Protein AF-A0A967WGB7-F1 (afdb_monomer)

Structure (mmCIF, N/CA/C/O backbone):
data_AF-A0A967WGB7-F1
#
_entry.id   AF-A0A967WGB7-F1
#
loop_
_atom_site.group_PDB
_atom_site.id
_atom_site.type_symbol
_atom_site.label_atom_id
_atom_site.label_alt_id
_atom_site.label_comp_id
_atom_site.label_asym_id
_atom_site.label_entity_id
_atom_site.label_seq_id
_atom_site.pdbx_PDB_ins_code
_atom_site.Cartn_x
_atom_site.Cartn_y
_atom_site.Cartn_z
_atom_site.occupancy
_atom_site.B_iso_or_equiv
_atom_site.auth_seq_id
_atom_site.auth_comp_id
_atom_site.auth_asym_i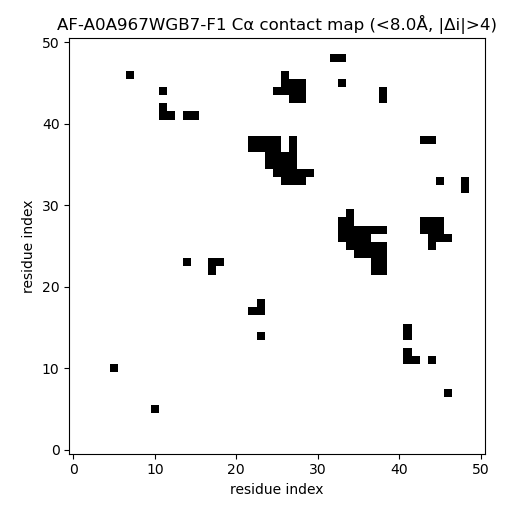d
_atom_site.auth_atom_id
_atom_site.pdbx_PDB_model_num
ATOM 1 N N . MET A 1 1 ? 22.310 -9.300 10.939 1.00 61.19 1 MET A N 1
ATOM 2 C CA . MET A 1 1 ? 20.908 -9.290 10.471 1.00 61.19 1 MET A CA 1
ATOM 3 C C . MET A 1 1 ? 20.671 -7.922 9.854 1.00 61.19 1 MET A C 1
ATOM 5 O O . MET A 1 1 ? 20.818 -6.943 10.573 1.00 61.19 1 MET A O 1
ATOM 9 N N . SER A 1 2 ? 20.457 -7.825 8.542 1.00 80.38 2 SER A N 1
ATOM 10 C CA . SER A 1 2 ? 20.194 -6.542 7.875 1.00 80.38 2 SER A CA 1
ATOM 11 C C . SER A 1 2 ? 18.696 -6.372 7.668 1.00 80.38 2 SER A C 1
ATOM 13 O O . SER A 1 2 ? 18.043 -7.272 7.142 1.00 80.38 2 SER A O 1
ATOM 15 N N . LEU A 1 3 ? 18.161 -5.226 8.084 1.00 84.88 3 LEU A N 1
ATOM 16 C CA . LEU A 1 3 ? 16.807 -4.820 7.735 1.00 84.88 3 LEU A CA 1
ATOM 17 C C . LEU A 1 3 ? 16.808 -4.400 6.262 1.00 84.88 3 LEU A C 1
ATOM 19 O O . LEU A 1 3 ? 17.659 -3.610 5.852 1.00 84.88 3 LEU A O 1
ATOM 23 N N . TRP A 1 4 ? 15.872 -4.923 5.479 1.00 86.56 4 TRP A N 1
ATOM 24 C CA . TRP A 1 4 ? 15.633 -4.452 4.121 1.00 86.56 4 TRP A CA 1
ATOM 25 C C . TRP A 1 4 ? 14.326 -3.665 4.099 1.00 86.56 4 TRP A C 1
ATOM 27 O O . TRP A 1 4 ? 13.291 -4.169 4.534 1.00 86.56 4 TRP A O 1
ATOM 37 N N . VAL A 1 5 ? 14.397 -2.419 3.634 1.00 88.44 5 VAL A N 1
ATOM 38 C CA . VAL A 1 5 ? 13.257 -1.505 3.536 1.00 88.44 5 VAL A CA 1
ATOM 39 C C . VAL A 1 5 ? 12.991 -1.256 2.058 1.00 88.44 5 VAL A C 1
ATOM 41 O O . VAL A 1 5 ? 13.893 -0.852 1.326 1.00 88.44 5 VAL A O 1
ATOM 44 N N . MET A 1 6 ? 11.761 -1.518 1.625 1.00 88.12 6 MET A N 1
ATOM 45 C CA . MET A 1 6 ? 11.319 -1.235 0.264 1.00 88.12 6 MET A CA 1
ATOM 46 C C . MET A 1 6 ? 11.090 0.271 0.090 1.00 88.12 6 MET A C 1
ATOM 48 O O . MET A 1 6 ? 10.539 0.926 0.975 1.00 88.12 6 MET A O 1
ATOM 52 N N . ASP A 1 7 ? 11.485 0.809 -1.063 1.00 89.44 7 ASP A N 1
ATOM 53 C CA . ASP A 1 7 ? 11.138 2.177 -1.445 1.00 89.44 7 ASP A CA 1
ATOM 54 C C . ASP A 1 7 ? 9.611 2.353 -1.516 1.00 89.44 7 ASP A C 1
ATOM 56 O O . ASP A 1 7 ? 8.912 1.511 -2.085 1.00 89.44 7 ASP A O 1
ATOM 60 N N . LYS A 1 8 ? 9.079 3.454 -0.966 1.00 85.38 8 LYS A N 1
ATOM 61 C CA . LYS A 1 8 ? 7.624 3.686 -0.925 1.00 85.38 8 LYS A CA 1
ATOM 62 C C . LYS A 1 8 ? 7.000 3.755 -2.323 1.00 85.38 8 LYS A C 1
ATOM 64 O O . LYS A 1 8 ? 5.880 3.283 -2.500 1.00 85.38 8 LYS A O 1
ATOM 69 N N . GLY A 1 9 ? 7.712 4.291 -3.316 1.00 86.38 9 GLY A N 1
ATOM 70 C CA . GLY A 1 9 ? 7.250 4.350 -4.705 1.00 86.38 9 GLY A CA 1
ATOM 71 C C . GLY A 1 9 ? 7.159 2.974 -5.370 1.00 86.38 9 GLY A C 1
ATOM 72 O O . GLY A 1 9 ? 6.3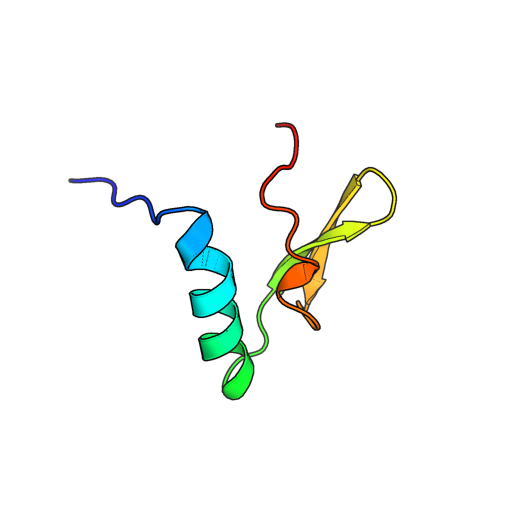70 2.790 -6.295 1.00 86.38 9 GLY A O 1
ATOM 73 N N . ALA A 1 10 ? 7.902 1.984 -4.869 1.00 90.69 10 ALA A N 1
ATOM 74 C CA . ALA A 1 10 ? 7.852 0.609 -5.359 1.00 90.69 10 ALA A CA 1
ATOM 75 C C . ALA A 1 10 ? 6.686 -0.215 -4.775 1.00 90.69 10 ALA A C 1
ATOM 77 O O . ALA A 1 10 ? 6.355 -1.268 -5.325 1.00 90.69 10 ALA A O 1
ATOM 78 N N . VAL A 1 11 ? 6.031 0.255 -3.706 1.0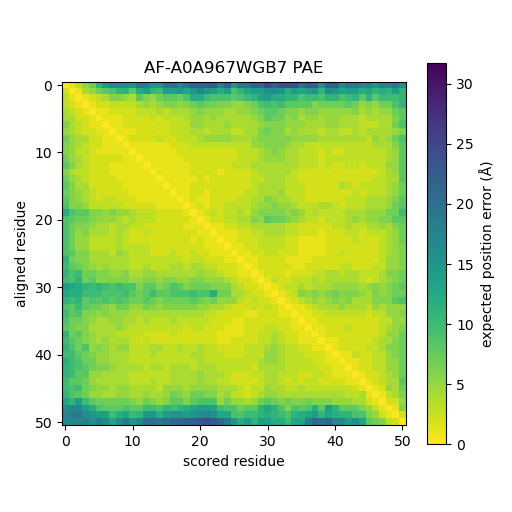0 89.44 11 VAL A N 1
ATOM 79 C CA . VAL A 1 11 ? 4.972 -0.502 -3.013 1.00 89.44 11 VAL A CA 1
ATOM 80 C C . VAL A 1 11 ? 3.720 -0.658 -3.876 1.00 89.44 11 VAL A C 1
ATOM 82 O O . VAL A 1 11 ? 3.178 -1.756 -3.953 1.00 89.44 11 VAL A O 1
ATOM 85 N N . ALA A 1 12 ? 3.267 0.399 -4.557 1.00 87.94 12 ALA A N 1
ATOM 86 C CA . ALA A 1 12 ? 2.065 0.311 -5.389 1.00 87.94 12 ALA A CA 1
ATOM 87 C C . ALA A 1 12 ? 2.234 -0.685 -6.559 1.00 87.94 12 ALA A C 1
ATOM 89 O O . ALA A 1 12 ? 1.410 -1.592 -6.663 1.00 87.94 12 ALA A O 1
ATOM 90 N N . PRO A 1 13 ? 3.310 -0.631 -7.376 1.00 90.75 13 PRO A N 1
ATOM 91 C CA . PRO A 1 13 ? 3.575 -1.658 -8.389 1.00 90.75 13 PRO A CA 1
ATOM 92 C C . PRO A 1 13 ? 3.681 -3.075 -7.813 1.00 90.75 13 PRO A C 1
ATOM 94 O O . PRO A 1 13 ? 3.191 -4.027 -8.418 1.00 90.75 13 PRO A O 1
ATOM 97 N N . PHE A 1 14 ? 4.300 -3.223 -6.639 1.00 91.75 14 PHE A N 1
ATOM 98 C CA . PHE A 1 14 ? 4.419 -4.512 -5.962 1.00 91.75 14 PHE A CA 1
ATOM 99 C C . PHE A 1 14 ? 3.047 -5.087 -5.579 1.00 91.75 14 PHE A C 1
ATOM 101 O O . PHE A 1 14 ? 2.758 -6.241 -5.894 1.00 91.75 14 PHE A O 1
ATOM 108 N N . VAL A 1 15 ? 2.177 -4.273 -4.973 1.00 91.19 15 VAL A N 1
ATOM 109 C CA . VAL A 1 15 ? 0.811 -4.674 -4.612 1.00 91.19 15 VAL A CA 1
ATOM 110 C C . VAL A 1 15 ? -0.017 -5.007 -5.850 1.00 91.19 15 VAL A C 1
ATOM 112 O O . VAL A 1 15 ? -0.661 -6.054 -5.868 1.00 91.19 15 VAL A O 1
ATOM 115 N N . THR A 1 16 ? 0.054 -4.194 -6.910 1.00 92.19 16 THR A N 1
ATOM 116 C CA . THR A 1 16 ? -0.633 -4.470 -8.183 1.00 92.19 16 THR A CA 1
ATOM 117 C C . THR A 1 16 ? -0.288 -5.855 -8.726 1.00 92.19 16 THR A C 1
ATOM 119 O O . THR A 1 16 ? -1.180 -6.596 -9.130 1.00 92.19 16 THR A O 1
ATOM 122 N N . ASN A 1 17 ? 0.994 -6.234 -8.697 1.00 93.75 17 ASN A N 1
ATOM 123 C CA . ASN A 1 17 ? 1.434 -7.544 -9.177 1.00 93.75 17 ASN A CA 1
ATOM 124 C C . ASN A 1 17 ? 0.899 -8.696 -8.312 1.00 93.75 17 ASN A C 1
ATOM 126 O O . ASN A 1 17 ? 0.596 -9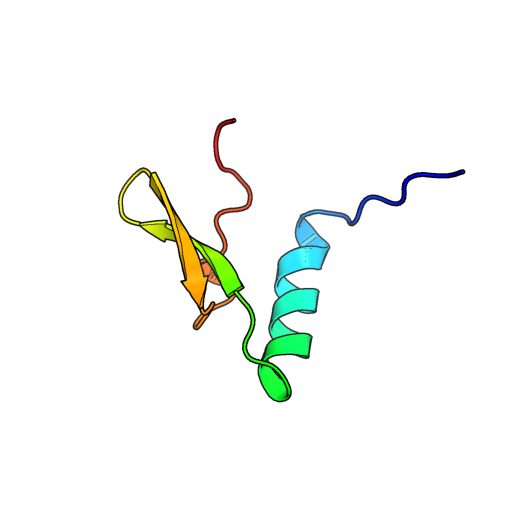.760 -8.840 1.00 93.75 17 ASN A O 1
ATOM 130 N N . MET A 1 18 ? 0.756 -8.497 -6.998 1.00 93.00 18 MET A N 1
ATOM 131 C CA . MET A 1 18 ? 0.201 -9.517 -6.101 1.00 93.00 18 MET A CA 1
ATOM 132 C C . MET A 1 18 ? -1.306 -9.715 -6.282 1.00 93.00 18 MET A C 1
ATOM 134 O O . MET A 1 18 ? -1.791 -10.834 -6.136 1.00 93.00 18 MET A O 1
ATOM 138 N N . MET A 1 19 ? -2.047 -8.650 -6.592 1.00 90.88 19 MET A N 1
ATOM 139 C C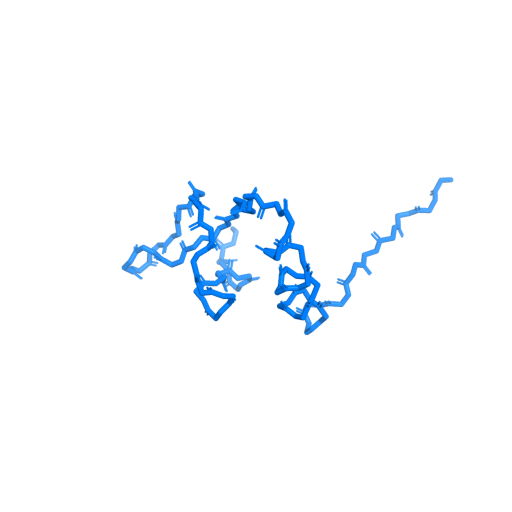A . MET A 1 19 ? -3.511 -8.689 -6.697 1.00 90.88 19 MET A CA 1
ATOM 140 C C . MET A 1 19 ? -4.037 -9.609 -7.808 1.00 90.88 19 MET A C 1
ATOM 142 O O . MET A 1 19 ? -5.201 -9.997 -7.757 1.00 90.88 19 MET A O 1
ATOM 146 N N . GLY A 1 20 ? -3.206 -9.975 -8.793 1.00 89.44 20 GLY A N 1
ATOM 147 C CA . GLY A 1 20 ? -3.582 -10.941 -9.831 1.00 89.44 20 GLY A CA 1
ATOM 148 C C . GLY A 1 20 ? -3.818 -12.357 -9.295 1.00 89.44 20 GLY A C 1
ATOM 149 O O . GLY A 1 20 ? -4.707 -13.051 -9.781 1.00 89.44 20 GLY A O 1
ATOM 150 N N . ASP A 1 21 ? -3.070 -12.750 -8.262 1.00 94.69 21 ASP A N 1
ATOM 151 C CA . ASP A 1 21 ? -3.077 -14.115 -7.719 1.00 94.69 21 ASP A CA 1
ATOM 152 C C . ASP A 1 21 ? -3.572 -14.180 -6.265 1.00 94.69 21 ASP A C 1
ATOM 154 O O . ASP A 1 21 ? -3.984 -15.238 -5.785 1.00 94.69 21 ASP A O 1
ATOM 158 N N . TYR A 1 22 ? -3.536 -13.057 -5.542 1.00 93.38 22 TYR A N 1
ATOM 159 C CA . TYR A 1 22 ? -3.797 -13.008 -4.108 1.00 93.38 22 TYR A CA 1
ATOM 160 C C . TYR A 1 22 ? -4.808 -11.934 -3.733 1.00 93.38 22 TYR A C 1
ATOM 162 O O . TYR A 1 22 ? -4.825 -10.824 -4.263 1.00 93.38 22 TYR A O 1
ATOM 170 N N . ARG A 1 23 ? -5.581 -12.229 -2.686 1.00 91.56 23 ARG A N 1
ATOM 171 C CA . ARG A 1 23 ? -6.288 -11.198 -1.932 1.00 91.56 23 ARG A CA 1
ATOM 172 C C . ARG A 1 23 ? -5.272 -10.422 -1.098 1.00 91.56 23 ARG A C 1
ATOM 174 O O . ARG A 1 23 ? -4.755 -10.949 -0.113 1.00 91.56 23 ARG A O 1
ATOM 181 N N . VAL A 1 24 ? -5.007 -9.176 -1.476 1.00 92.69 24 VAL A N 1
ATOM 182 C CA . VAL A 1 24 ? -4.088 -8.299 -0.740 1.00 92.69 24 VAL A CA 1
ATOM 183 C C . VAL A 1 24 ? -4.878 -7.428 0.235 1.00 92.69 24 VAL A C 1
ATOM 185 O O . VAL A 1 24 ? -5.898 -6.851 -0.132 1.00 92.69 24 VAL A O 1
ATOM 188 N N . VAL A 1 25 ? -4.413 -7.350 1.482 1.00 92.56 25 VAL A N 1
ATOM 189 C CA . VAL A 1 25 ? -5.006 -6.542 2.558 1.00 92.56 25 VAL A CA 1
ATOM 190 C C . VAL A 1 25 ? -3.955 -5.558 3.057 1.00 92.56 25 VAL A C 1
ATOM 192 O O . VAL A 1 25 ? -2.811 -5.945 3.294 1.00 92.56 25 VAL A O 1
ATOM 195 N N . GLY A 1 26 ? -4.331 -4.296 3.231 1.00 91.12 26 GLY A N 1
ATOM 196 C CA . GLY A 1 26 ? -3.420 -3.247 3.675 1.00 91.12 26 GLY A CA 1
ATOM 197 C C . GLY A 1 26 ? -4.150 -1.989 4.137 1.00 91.12 26 GLY A C 1
ATOM 198 O O . GLY A 1 26 ? -5.380 -1.968 4.155 1.00 91.12 26 GLY A O 1
ATOM 199 N N . PRO A 1 27 ? -3.405 -0.949 4.546 1.00 90.56 27 PRO A N 1
ATOM 200 C CA . PRO A 1 27 ? -3.987 0.311 4.977 1.00 90.56 27 PRO A CA 1
ATOM 201 C C . PRO A 1 27 ? -4.591 1.037 3.772 1.00 90.56 27 PRO A C 1
ATOM 203 O O . PRO A 1 27 ? -3.876 1.525 2.896 1.00 90.56 27 PRO A O 1
ATOM 206 N N . VAL A 1 28 ? -5.915 1.107 3.736 1.00 90.19 28 VAL A N 1
ATOM 207 C CA . VAL A 1 28 ? -6.683 1.839 2.730 1.00 90.19 28 VAL A CA 1
ATOM 208 C C . VAL A 1 28 ? -7.238 3.126 3.322 1.00 90.19 28 VAL A C 1
ATOM 210 O O . VAL A 1 28 ? -7.537 3.200 4.520 1.00 90.19 28 VAL A O 1
ATOM 213 N N . ALA A 1 29 ? -7.378 4.156 2.492 1.00 86.31 29 ALA A N 1
ATOM 214 C CA . ALA A 1 29 ? -8.005 5.405 2.902 1.00 86.31 29 ALA A CA 1
ATOM 215 C C . ALA A 1 29 ? -9.468 5.173 3.331 1.00 86.31 29 ALA A C 1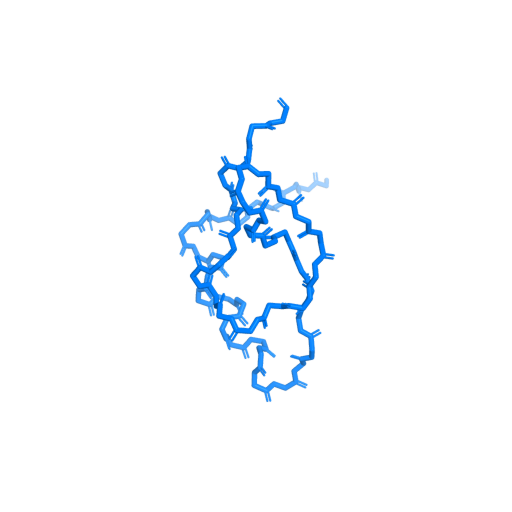
ATOM 217 O O . ALA A 1 29 ? -10.264 4.578 2.608 1.00 86.31 29 ALA A O 1
ATOM 218 N N . LYS A 1 30 ? -9.841 5.679 4.511 1.00 85.50 30 LYS A N 1
ATOM 219 C CA . LYS A 1 30 ? -11.213 5.646 5.033 1.00 85.50 30 LYS A CA 1
ATOM 220 C C . LYS A 1 30 ? -11.595 7.027 5.551 1.00 85.50 30 LYS A C 1
ATOM 222 O O . LYS A 1 30 ? -11.457 7.343 6.733 1.00 85.50 30 LYS A O 1
ATOM 227 N N . GLY A 1 31 ? -12.051 7.877 4.633 1.00 83.06 31 GLY A N 1
ATOM 228 C CA . GLY A 1 31 ? -12.274 9.295 4.911 1.00 83.06 31 GLY A CA 1
ATOM 229 C C . GLY A 1 31 ? -10.951 10.006 5.207 1.00 83.06 31 GLY A C 1
ATOM 230 O O . GLY A 1 31 ? -10.038 9.967 4.391 1.00 83.06 31 GLY A O 1
ATOM 231 N N . VAL A 1 32 ? -10.850 10.640 6.379 1.00 80.69 32 VAL A N 1
ATOM 232 C CA . VAL A 1 32 ? -9.621 11.318 6.847 1.00 80.69 32 VAL A CA 1
ATOM 233 C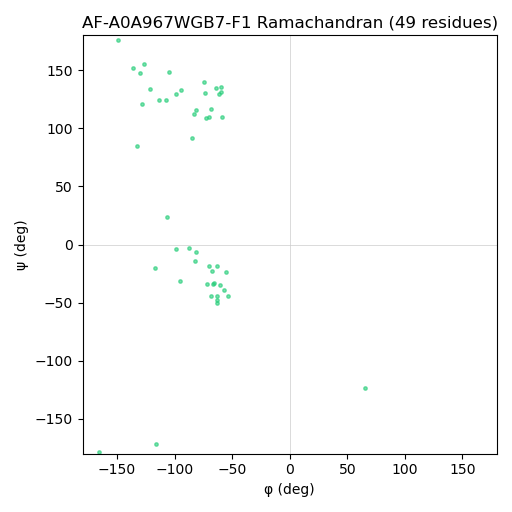 C . VAL A 1 32 ? -8.654 10.387 7.589 1.00 80.69 32 VAL A C 1
ATOM 235 O O . VAL A 1 32 ? -7.584 10.815 8.004 1.00 80.69 32 VAL A O 1
ATOM 238 N N . GLN A 1 33 ? -9.039 9.126 7.787 1.00 81.94 33 GLN A N 1
ATOM 239 C CA . GLN A 1 33 ? -8.250 8.110 8.482 1.00 81.94 33 GLN A CA 1
ATOM 240 C C . GLN A 1 33 ? -7.884 6.976 7.518 1.00 81.94 33 GLN A C 1
ATOM 242 O O . GLN A 1 33 ? -8.117 7.055 6.310 1.00 81.94 33 GLN A O 1
ATOM 247 N N . TYR A 1 34 ? -7.312 5.904 8.053 1.00 87.06 34 TYR A N 1
ATOM 248 C CA . TYR A 1 34 ? -7.062 4.670 7.324 1.00 87.06 34 TYR A CA 1
ATOM 249 C C . TYR A 1 34 ? -7.653 3.482 8.082 1.00 87.06 34 TYR A C 1
ATOM 251 O O . TYR A 1 34 ? -7.843 3.528 9.298 1.00 87.06 34 TYR A O 1
ATOM 259 N N . ALA A 1 35 ? -7.950 2.412 7.358 1.00 89.38 35 ALA A N 1
ATOM 260 C CA . ALA A 1 35 ? -8.323 1.126 7.930 1.00 89.38 35 ALA A CA 1
ATOM 261 C C . ALA A 1 35 ? -7.600 0.012 7.174 1.00 89.38 35 ALA A C 1
ATOM 263 O O . ALA A 1 35 ? -7.280 0.176 6.003 1.00 89.38 35 ALA A O 1
ATOM 264 N N . PHE A 1 36 ? -7.341 -1.116 7.831 1.00 90.25 36 PHE A N 1
ATOM 265 C CA . PHE A 1 36 ? -6.836 -2.295 7.133 1.00 90.25 36 PHE A CA 1
ATOM 266 C C . PHE A 1 36 ? -8.002 -3.033 6.490 1.00 90.25 36 PHE A C 1
ATOM 268 O O . PHE A 1 36 ? -8.880 -3.526 7.197 1.00 90.25 36 PHE A O 1
ATOM 275 N N . ASP A 1 37 ? -8.005 -3.099 5.165 1.00 92.12 37 ASP A N 1
ATOM 276 C CA . ASP A 1 37 ? -9.016 -3.815 4.393 1.00 92.12 37 ASP A CA 1
ATOM 277 C C . ASP A 1 37 ? -8.409 -4.361 3.095 1.00 92.12 37 ASP A C 1
ATOM 279 O O . ASP A 1 37 ? -7.228 -4.148 2.802 1.00 92.12 37 ASP A O 1
ATOM 283 N N . GLN A 1 38 ? -9.200 -5.110 2.333 1.00 93.44 38 GLN A N 1
ATOM 284 C CA . 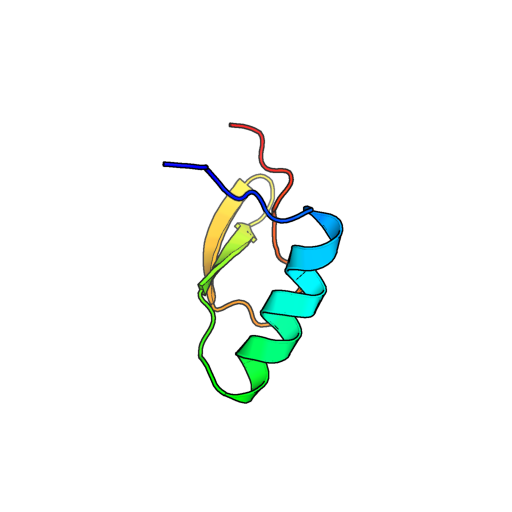GLN A 1 38 ? -8.818 -5.555 1.006 1.00 93.44 38 GLN A CA 1
ATOM 285 C C . GLN A 1 38 ? -8.538 -4.357 0.095 1.00 93.44 38 GLN A C 1
ATOM 287 O O . GLN A 1 38 ? -9.335 -3.428 -0.012 1.00 93.44 38 GLN A O 1
ATOM 292 N N . ILE A 1 39 ? -7.403 -4.416 -0.592 1.00 92.38 39 ILE A N 1
ATOM 293 C CA . ILE A 1 39 ? -7.014 -3.419 -1.581 1.00 92.38 39 ILE A CA 1
ATOM 294 C C . ILE A 1 39 ? -7.701 -3.794 -2.892 1.00 92.38 39 ILE A C 1
ATOM 296 O O . ILE A 1 39 ? -7.387 -4.826 -3.480 1.00 92.38 39 ILE A O 1
ATOM 300 N N . GLU A 1 40 ? -8.650 -2.972 -3.336 1.00 89.00 40 GLU A N 1
ATOM 301 C CA . GLU A 1 40 ? -9.302 -3.109 -4.649 1.00 89.00 40 GLU A CA 1
ATOM 302 C C . GLU A 1 40 ? -8.645 -2.220 -5.708 1.00 89.00 40 GLU A C 1
ATOM 304 O O . GLU A 1 40 ? -8.561 -2.593 -6.877 1.00 89.00 40 GLU A O 1
ATOM 309 N N . ASN A 1 41 ? -8.112 -1.073 -5.286 1.00 86.06 41 ASN A N 1
ATOM 310 C CA . ASN A 1 41 ? -7.315 -0.181 -6.109 1.00 86.06 41 ASN A CA 1
ATOM 311 C C . ASN A 1 41 ? -5.998 0.140 -5.379 1.00 86.06 41 ASN A C 1
ATOM 313 O O . ASN A 1 41 ? -6.028 0.708 -4.287 1.00 86.06 41 ASN A O 1
ATOM 317 N N . PRO A 1 42 ? -4.830 -0.172 -5.966 1.00 85.69 42 PRO A N 1
ATOM 318 C CA . PRO A 1 42 ? -3.528 0.167 -5.392 1.00 85.69 42 PRO A CA 1
ATOM 319 C C . PRO A 1 42 ? -3.343 1.659 -5.082 1.00 85.69 42 PRO A C 1
ATOM 321 O O . PRO A 1 42 ? -2.530 1.995 -4.229 1.00 85.69 42 PRO A O 1
ATOM 324 N N . ALA A 1 43 ? -4.076 2.560 -5.745 1.00 84.00 43 ALA A N 1
ATOM 325 C CA . ALA A 1 43 ? -4.041 3.994 -5.445 1.00 84.00 43 ALA A CA 1
ATOM 326 C C . ALA A 1 43 ? -4.694 4.355 -4.096 1.00 84.00 43 ALA A C 1
ATOM 328 O O . ALA A 1 43 ? -4.406 5.420 -3.553 1.00 84.00 43 ALA A O 1
ATOM 329 N N . ASP A 1 44 ? -5.528 3.472 -3.539 1.00 84.69 44 ASP A N 1
ATOM 330 C CA . ASP A 1 44 ? -6.197 3.681 -2.249 1.00 84.69 44 ASP A CA 1
ATOM 331 C C . ASP A 1 44 ? -5.288 3.340 -1.061 1.00 84.69 44 ASP A C 1
ATOM 333 O O . ASP A 1 44 ? -5.653 3.586 0.093 1.00 84.69 44 ASP A O 1
ATOM 337 N N . LEU A 1 45 ? -4.098 2.788 -1.335 1.00 87.44 45 LEU A N 1
ATOM 3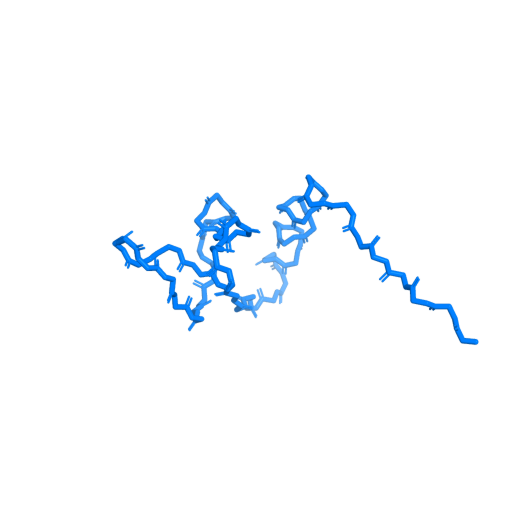38 C CA . LEU A 1 45 ? -3.065 2.548 -0.338 1.00 87.44 45 LEU A CA 1
ATOM 339 C C . LEU A 1 45 ? -2.668 3.861 0.333 1.00 87.44 45 LEU A C 1
ATOM 341 O O . LEU A 1 45 ? -1.969 4.704 -0.234 1.00 87.44 45 LEU A O 1
ATOM 345 N N . ARG A 1 46 ? -3.047 3.996 1.599 1.00 85.62 46 ARG A N 1
ATOM 346 C CA . ARG A 1 46 ? -2.591 5.084 2.453 1.00 85.62 46 ARG A CA 1
ATOM 347 C C . ARG A 1 46 ? -1.247 4.662 3.043 1.00 85.62 46 ARG A C 1
ATOM 349 O O . ARG A 1 46 ? -1.215 3.973 4.052 1.00 85.62 46 ARG A O 1
ATOM 356 N N . LEU A 1 47 ? -0.137 5.012 2.386 1.00 82.56 47 LEU A N 1
ATOM 357 C CA . LEU A 1 47 ? 1.246 4.762 2.863 1.00 82.56 47 LEU A CA 1
ATOM 358 C C . LEU A 1 47 ? 1.882 5.993 3.537 1.00 82.56 47 LEU A C 1
ATOM 360 O O . LEU A 1 47 ? 3.023 5.959 4.015 1.00 82.56 47 LEU A O 1
ATOM 364 N N . ASP A 1 48 ? 1.149 7.099 3.514 1.00 77.50 48 ASP A N 1
ATOM 365 C CA . ASP A 1 48 ? 1.458 8.421 4.046 1.00 77.50 48 ASP A CA 1
ATOM 366 C C . ASP A 1 48 ? 0.653 8.719 5.321 1.00 77.50 48 ASP A C 1
ATOM 368 O O . ASP A 1 48 ? 0.417 9.879 5.637 1.00 77.50 48 ASP A O 1
ATOM 372 N N . TYR A 1 49 ? 0.194 7.690 6.041 1.00 66.62 49 TYR A N 1
ATOM 373 C CA . TYR A 1 49 ? -0.483 7.899 7.318 1.00 66.62 49 TYR A CA 1
ATOM 374 C C . TYR A 1 49 ? 0.475 8.513 8.342 1.00 66.62 49 TYR A C 1
ATOM 376 O O . TYR A 1 49 ? 1.610 8.056 8.503 1.00 66.62 49 TYR A O 1
ATOM 384 N N . ASP A 1 50 ? -0.018 9.526 9.048 1.00 58.69 50 ASP A N 1
ATOM 385 C CA . ASP A 1 50 ? 0.654 10.087 10.212 1.00 58.69 50 ASP A CA 1
ATOM 386 C C . ASP A 1 50 ? 0.604 9.030 11.328 1.00 58.69 50 ASP A C 1
ATOM 388 O O . ASP A 1 50 ? -0.478 8.592 11.733 1.00 58.69 50 ASP A O 1
ATOM 392 N N . THR A 1 51 ? 1.772 8.547 11.759 1.00 52.53 51 THR A N 1
ATOM 393 C CA . THR A 1 51 ? 1.921 7.666 12.933 1.00 52.53 51 THR A CA 1
ATOM 394 C C . THR A 1 51 ? 1.923 8.457 14.224 1.00 52.53 51 THR A C 1
ATOM 396 O O . THR A 1 51 ? 2.658 9.473 14.253 1.00 52.53 51 THR A O 1
#

Sequence (51 aa):
MSLWVMDKGAVAPFVTNMMGDYRVVGPVAKGVQYAFDQIENPADLRLDYDT

Radius of gyration: 11.83 Å; Cα contacts (8 Å, |Δi|>4): 53; chains: 1; bounding box: 33×25×23 Å

Secondary structure (DSSP, 8-state):
-------HHHHHHHHHHHHTTS--EEEEEETTEEEEEE-SSGGGB------

Foldseek 3Di:
DDDDDDDPVVVLVVVVVCVVPDFDWAWFDDDPGTDTDTPPHSVRHPPVDDD

Mean predicted aligned error: 4.72 Å

pLDDT: mean 86.1, std 8.69, range [52.53, 94.69]

Solvent-accessible surface area (backbone atoms only — not comparable to full-atom values): 3405 Å² total; per-residue (Å²): 138,82,88,85,80,80,60,75,82,54,45,44,64,53,50,54,64,44,52,79,84,41,95,46,68,41,43,27,62,50,87,97,48,68,44,79,40,75,62,88,49,60,85,45,52,47,85,80,68,89,127